Protein AF-A0A5F0JH28-F1 (afdb_monomer_lite)

Structure (mmCIF, N/CA/C/O backbone):
data_AF-A0A5F0JH28-F1
#
_entry.id   AF-A0A5F0JH28-F1
#
loop_
_atom_site.group_PDB
_atom_site.id
_atom_site.type_symbol
_atom_site.label_atom_id
_atom_site.label_alt_id
_atom_site.label_comp_id
_atom_site.label_asym_id
_atom_site.label_entity_id
_atom_site.label_seq_id
_atom_site.pdbx_PDB_ins_code
_atom_site.Cartn_x
_atom_site.Cartn_y
_atom_site.Cartn_z
_atom_site.occupancy
_atom_site.B_iso_or_equiv
_atom_site.auth_seq_id
_atom_site.auth_comp_id
_atom_site.auth_asym_id
_atom_site.auth_atom_id
_atom_site.pdbx_PDB_model_num
ATOM 1 N N . MET A 1 1 ? 6.363 -1.842 -18.047 1.00 77.44 1 MET A N 1
ATOM 2 C CA . MET A 1 1 ? 6.937 -1.916 -16.687 1.00 77.44 1 MET A CA 1
ATOM 3 C C . MET A 1 1 ? 5.802 -1.710 -15.700 1.00 77.44 1 MET A C 1
ATOM 5 O O . MET A 1 1 ? 4.825 -1.072 -16.074 1.00 77.44 1 MET A O 1
ATOM 9 N N . SER A 1 2 ? 5.881 -2.262 -14.495 1.00 89.62 2 SER A N 1
ATOM 10 C CA . SER A 1 2 ? 4.776 -2.206 -13.532 1.00 89.62 2 SER A CA 1
ATOM 11 C C . SER A 1 2 ? 5.267 -2.040 -12.102 1.00 89.62 2 SER A C 1
ATOM 13 O O . SER A 1 2 ? 6.375 -2.455 -11.765 1.00 89.62 2 SER A O 1
ATOM 15 N N . VAL A 1 3 ? 4.396 -1.481 -11.266 1.00 95.75 3 VAL A N 1
ATOM 16 C CA . VAL A 1 3 ? 4.504 -1.477 -9.805 1.00 95.75 3 VAL A CA 1
ATOM 17 C C . VAL A 1 3 ? 3.241 -2.138 -9.270 1.00 95.75 3 VAL A C 1
ATOM 19 O O . VAL A 1 3 ? 2.154 -1.851 -9.761 1.00 95.75 3 VAL A O 1
ATOM 22 N N . SER A 1 4 ? 3.369 -3.0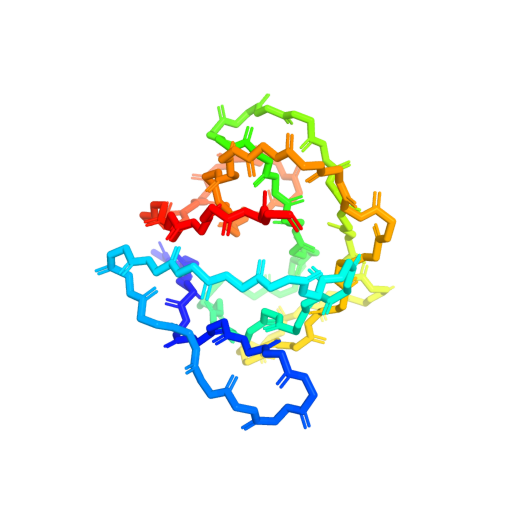44 -8.306 1.00 97.06 4 SER A N 1
ATOM 23 C CA . SER A 1 4 ? 2.232 -3.769 -7.728 1.00 97.06 4 SER A CA 1
ATOM 24 C C . SER A 1 4 ? 2.369 -3.888 -6.219 1.00 97.06 4 SER A C 1
ATOM 26 O O . SER A 1 4 ? 3.466 -4.114 -5.715 1.00 97.06 4 SER A O 1
ATOM 28 N N . ILE A 1 5 ? 1.249 -3.789 -5.503 1.00 98.44 5 ILE A N 1
ATOM 29 C CA . ILE A 1 5 ? 1.154 -4.219 -4.105 1.00 98.44 5 ILE A CA 1
ATOM 30 C C . ILE A 1 5 ? 0.733 -5.688 -4.111 1.00 98.44 5 ILE A C 1
ATOM 32 O O . ILE A 1 5 ? -0.255 -6.048 -4.745 1.00 98.44 5 ILE A O 1
ATOM 36 N N . ILE A 1 6 ? 1.482 -6.526 -3.401 1.00 97.88 6 ILE A N 1
ATOM 37 C CA . ILE A 1 6 ? 1.255 -7.975 -3.313 1.00 97.88 6 ILE A CA 1
ATOM 38 C C . ILE A 1 6 ? 0.585 -8.329 -1.989 1.00 97.88 6 ILE A C 1
ATOM 40 O O . ILE A 1 6 ? -0.207 -9.268 -1.916 1.00 97.88 6 ILE A O 1
ATOM 44 N N . ARG A 1 7 ? 0.903 -7.585 -0.926 1.00 98.00 7 ARG A N 1
ATOM 45 C CA . ARG A 1 7 ? 0.378 -7.848 0.409 1.00 98.00 7 ARG A CA 1
ATOM 46 C C . ARG A 1 7 ? 0.368 -6.590 1.264 1.00 98.00 7 ARG A C 1
ATOM 48 O O . ARG A 1 7 ? 1.360 -5.868 1.324 1.00 98.00 7 ARG A O 1
ATOM 55 N N . VAL A 1 8 ? -0.712 -6.411 2.018 1.00 98.56 8 VAL A N 1
ATOM 56 C CA . VAL A 1 8 ? -0.777 -5.489 3.158 1.00 98.56 8 VAL A CA 1
ATOM 57 C C . VAL A 1 8 ? -0.939 -6.308 4.436 1.00 98.56 8 VAL A C 1
ATOM 59 O O . VAL A 1 8 ? -1.655 -7.311 4.445 1.00 98.56 8 VAL A O 1
ATOM 62 N N . ALA A 1 9 ? -0.227 -5.944 5.502 1.00 98.12 9 ALA A N 1
ATOM 63 C CA . ALA A 1 9 ? -0.259 -6.684 6.758 1.00 98.12 9 ALA A CA 1
ATOM 64 C C . ALA A 1 9 ? -0.170 -5.790 7.999 1.00 98.12 9 ALA A C 1
ATOM 66 O O . ALA A 1 9 ? 0.559 -4.799 8.014 1.00 98.12 9 ALA A O 1
ATOM 67 N N . ASP A 1 10 ? -0.856 -6.217 9.055 1.00 95.62 10 ASP A N 1
ATOM 68 C CA . ASP A 1 10 ? -0.784 -5.686 10.417 1.00 95.62 10 ASP A CA 1
ATOM 69 C C . ASP A 1 10 ? 0.023 -6.659 11.285 1.00 95.62 10 ASP A C 1
ATOM 71 O O . ASP A 1 10 ? -0.396 -7.799 11.492 1.00 95.62 10 ASP A O 1
ATOM 75 N N . GLY A 1 11 ? 1.222 -6.256 11.719 1.00 86.69 11 GLY A N 1
ATOM 76 C CA . GLY A 1 11 ? 2.050 -7.055 12.635 1.00 86.69 11 GLY A CA 1
ATOM 77 C C . GLY A 1 11 ? 2.413 -8.469 12.150 1.00 86.69 11 GLY A C 1
ATOM 78 O O . GLY A 1 11 ? 2.869 -9.285 12.942 1.00 86.69 11 GLY A O 1
ATOM 79 N N . GLY A 1 12 ? 2.210 -8.781 10.863 1.00 88.69 12 GLY A N 1
ATOM 80 C CA . GLY A 1 12 ? 2.386 -10.120 10.285 1.00 88.69 12 GLY A CA 1
ATOM 81 C C . GLY A 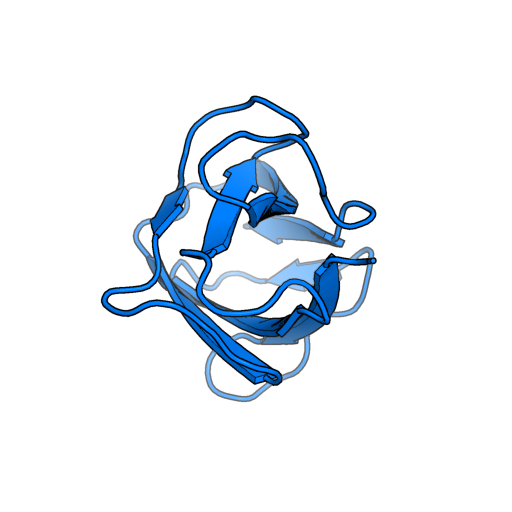1 12 ? 1.086 -10.815 9.861 1.00 88.69 12 GLY A C 1
ATOM 82 O O . GLY A 1 12 ? 1.145 -11.767 9.083 1.00 88.69 12 GLY A O 1
ATOM 83 N N . THR A 1 13 ? -0.079 -10.308 10.258 1.00 96.00 13 THR A N 1
ATOM 84 C CA . THR A 1 13 ? -1.393 -10.780 9.799 1.00 96.00 13 THR A CA 1
ATOM 85 C C . THR A 1 13 ? -1.735 -10.128 8.466 1.00 96.00 13 THR A C 1
ATOM 87 O O . THR A 1 13 ? -1.737 -8.905 8.356 1.00 96.00 13 THR A O 1
ATOM 90 N N . ALA A 1 14 ? -1.983 -10.924 7.423 1.00 97.44 14 ALA A N 1
ATOM 91 C CA . ALA A 1 14 ? -2.372 -10.387 6.119 1.00 97.44 14 ALA A CA 1
ATOM 92 C C . ALA A 1 14 ? -3.779 -9.768 6.175 1.00 97.44 14 ALA A C 1
ATOM 94 O O . ALA A 1 14 ? -4.696 -10.365 6.732 1.00 97.44 14 ALA A O 1
ATOM 95 N N . ILE A 1 15 ? -3.941 -8.597 5.563 1.00 98.31 15 ILE A N 1
ATOM 96 C CA . ILE A 1 15 ? -5.222 -7.904 5.416 1.00 98.31 15 ILE A CA 1
ATOM 97 C C . ILE A 1 15 ? -5.691 -8.099 3.968 1.00 98.31 15 ILE A C 1
ATOM 99 O O . ILE A 1 15 ? -4.906 -7.825 3.059 1.00 98.31 15 ILE A O 1
ATOM 103 N N . PRO A 1 16 ? -6.925 -8.573 3.718 1.00 98.19 16 PRO A N 1
ATOM 104 C CA . PRO A 1 16 ? -7.436 -8.767 2.359 1.00 98.19 16 PRO A CA 1
ATOM 105 C C . PRO A 1 16 ? -7.616 -7.439 1.599 1.00 98.19 16 PRO A C 1
ATOM 107 O O . PRO A 1 16 ? -7.502 -6.358 2.177 1.00 98.19 16 PRO A O 1
ATOM 110 N N . ASN A 1 17 ? -7.881 -7.518 0.290 1.00 97.56 17 ASN A N 1
ATOM 111 C CA . ASN A 1 17 ? -8.256 -6.374 -0.548 1.00 97.56 17 ASN A CA 1
ATOM 112 C C . ASN A 1 17 ? -9.688 -6.570 -1.089 1.00 97.56 17 ASN A C 1
ATOM 114 O O . ASN A 1 17 ? -9.857 -7.394 -1.992 1.00 97.56 17 ASN A O 1
ATOM 118 N N . PRO A 1 18 ? -10.712 -5.855 -0.588 1.00 97.94 18 PRO A N 1
ATOM 119 C CA . PRO A 1 18 ? -10.674 -4.918 0.539 1.00 97.94 18 PRO A CA 1
ATOM 120 C C . PRO A 1 18 ? -10.572 -5.627 1.905 1.00 97.94 18 PRO A C 1
ATOM 122 O O . PRO A 1 18 ? -10.913 -6.805 2.023 1.00 97.94 18 PRO A O 1
ATOM 125 N N . GLY A 1 19 ? -10.139 -4.909 2.947 1.00 98.00 19 GLY A N 1
ATOM 126 C CA . GLY A 1 19 ? -10.036 -5.441 4.313 1.00 98.00 19 GLY A CA 1
ATOM 127 C C . GLY A 1 19 ? -10.131 -4.384 5.417 1.00 98.00 19 GLY A C 1
ATOM 128 O O . GLY A 1 19 ? -10.199 -3.189 5.138 1.00 98.00 19 GLY A O 1
ATOM 129 N N . THR A 1 20 ? -10.118 -4.829 6.677 1.00 98.38 20 THR A N 1
ATOM 130 C CA . THR A 1 20 ? -10.274 -3.968 7.866 1.00 98.38 20 THR A CA 1
ATOM 131 C C . THR A 1 20 ? -9.237 -4.318 8.932 1.00 98.38 20 THR A C 1
ATOM 133 O O . THR A 1 20 ? -8.879 -5.486 9.083 1.00 98.38 20 THR A O 1
ATOM 136 N N . THR A 1 21 ? -8.762 -3.326 9.686 1.00 98.19 21 THR A N 1
ATOM 137 C CA . THR A 1 21 ? -7.821 -3.514 10.806 1.00 98.19 21 THR A CA 1
ATOM 138 C C . THR A 1 21 ? -7.928 -2.374 11.831 1.00 98.19 21 THR A C 1
ATOM 140 O O . THR A 1 21 ? -8.179 -1.236 11.440 1.00 98.19 21 THR A O 1
ATOM 143 N N . PRO A 1 22 ? -7.713 -2.625 13.135 1.00 97.69 22 PRO A N 1
ATOM 144 C CA . PRO A 1 22 ? -7.554 -1.556 14.121 1.00 97.69 22 PRO A CA 1
ATOM 145 C C . PRO A 1 22 ? -6.135 -0.955 14.146 1.00 97.69 22 PRO A C 1
ATOM 147 O O . PRO A 1 22 ? -5.909 0.074 14.790 1.00 97.69 22 PRO A O 1
ATOM 150 N N . ALA A 1 23 ? -5.156 -1.589 13.493 1.00 97.88 23 ALA A N 1
ATOM 151 C CA . ALA A 1 23 ? -3.764 -1.175 13.581 1.00 97.88 23 ALA A CA 1
ATOM 152 C C . ALA A 1 23 ? -3.485 0.149 12.877 1.00 97.88 23 ALA A C 1
ATOM 154 O O . ALA A 1 23 ? -3.995 0.447 11.797 1.00 97.88 23 ALA A O 1
ATOM 155 N N . ARG A 1 24 ? -2.615 0.946 13.505 1.00 97.69 24 ARG A N 1
ATOM 156 C CA . ARG A 1 24 ? -2.231 2.283 13.023 1.00 97.69 24 ARG A CA 1
ATOM 157 C C . ARG A 1 24 ? -0.892 2.307 12.294 1.00 97.69 24 ARG A C 1
ATOM 159 O O . ARG A 1 24 ? -0.447 3.377 11.877 1.00 97.69 24 ARG A O 1
ATOM 166 N N . SER A 1 25 ? -0.296 1.132 12.114 1.00 98.12 25 SER A N 1
ATOM 167 C CA . SER A 1 25 ? 0.887 0.916 11.293 1.00 98.12 25 SER A CA 1
ATOM 168 C C . SER A 1 25 ? 0.704 -0.341 10.456 1.00 98.12 25 SER A C 1
ATOM 170 O O . SER A 1 25 ? 0.377 -1.393 11.000 1.00 98.12 25 SER A O 1
ATOM 172 N N . LEU A 1 26 ? 0.928 -0.239 9.148 1.00 98.50 26 LEU A N 1
ATOM 173 C CA . LEU A 1 26 ? 0.769 -1.333 8.196 1.00 98.50 26 LEU A CA 1
ATOM 174 C C . LEU A 1 26 ? 2.039 -1.523 7.380 1.00 98.50 26 LEU A C 1
ATOM 176 O O . LEU A 1 26 ? 2.675 -0.563 6.943 1.00 98.50 26 LEU A O 1
ATOM 180 N N . ARG A 1 27 ? 2.382 -2.784 7.130 1.00 98.50 27 ARG A N 1
ATOM 181 C CA . ARG A 1 27 ? 3.451 -3.153 6.209 1.00 98.50 27 ARG A CA 1
ATOM 182 C C . ARG A 1 27 ? 2.869 -3.411 4.830 1.00 98.50 27 ARG A C 1
ATOM 184 O O . ARG A 1 27 ? 1.994 -4.262 4.680 1.00 98.50 27 ARG A O 1
ATOM 191 N N . ILE A 1 28 ? 3.399 -2.716 3.834 1.00 98.31 28 ILE A N 1
ATOM 192 C CA . ILE A 1 28 ? 3.038 -2.866 2.428 1.00 98.31 28 ILE A CA 1
ATOM 193 C C . ILE A 1 28 ? 4.204 -3.523 1.707 1.00 98.31 28 ILE A C 1
ATOM 195 O O . ILE A 1 28 ? 5.309 -2.982 1.655 1.00 98.31 28 ILE A O 1
ATOM 199 N N . VAL A 1 29 ? 3.941 -4.706 1.167 1.00 98.19 29 VAL A N 1
ATOM 200 C CA . VAL A 1 29 ? 4.888 -5.492 0.385 1.00 98.19 29 VAL A CA 1
ATOM 201 C C . VAL A 1 29 ? 4.424 -5.503 -1.057 1.00 98.19 29 VAL A C 1
ATOM 203 O O . VAL A 1 29 ? 3.239 -5.700 -1.344 1.00 98.19 29 VAL A O 1
ATOM 206 N N . GLY A 1 30 ? 5.360 -5.312 -1.970 1.00 97.69 30 GLY A N 1
ATOM 207 C CA . GLY A 1 30 ? 5.075 -5.299 -3.389 1.00 97.69 30 GLY A CA 1
ATOM 208 C C . GLY A 1 30 ? 6.320 -5.497 -4.228 1.00 97.69 30 GLY A C 1
ATOM 209 O O . GLY A 1 30 ? 7.395 -5.797 -3.711 1.00 97.69 30 GLY A O 1
ATOM 210 N N . GLU A 1 31 ? 6.157 -5.321 -5.529 1.00 96.69 31 GLU A N 1
ATOM 211 C CA . GLU A 1 31 ? 7.216 -5.476 -6.519 1.00 96.69 31 GLU A CA 1
ATOM 212 C C . GLU A 1 31 ? 7.174 -4.342 -7.541 1.00 96.69 31 GLU A C 1
ATOM 214 O O . GLU A 1 31 ? 6.111 -3.821 -7.891 1.00 96.69 31 GLU A O 1
ATOM 219 N N . SER A 1 32 ? 8.353 -3.973 -8.033 1.00 95.56 32 SER A N 1
ATOM 220 C CA . SER A 1 32 ? 8.546 -3.046 -9.139 1.00 95.56 32 SER A CA 1
ATOM 221 C C . SER A 1 32 ? 9.447 -3.683 -10.187 1.00 95.56 32 SER A C 1
ATOM 223 O O . SER A 1 32 ? 10.569 -4.087 -9.890 1.00 95.56 32 SER A O 1
ATOM 225 N N . THR A 1 33 ? 8.984 -3.707 -11.437 1.00 94.06 33 THR A N 1
ATOM 226 C CA . THR A 1 33 ? 9.835 -4.021 -12.596 1.00 94.06 33 THR A CA 1
ATOM 227 C C . THR A 1 33 ? 10.464 -2.760 -13.196 1.00 94.06 33 THR A C 1
ATOM 229 O O . THR A 1 33 ? 11.062 -2.825 -14.269 1.00 94.06 33 THR A O 1
ATOM 232 N N . VAL A 1 34 ? 10.235 -1.588 -12.594 1.00 90.81 34 VAL A N 1
ATOM 233 C CA . VAL A 1 34 ? 10.895 -0.337 -12.974 1.00 90.81 34 VAL A CA 1
ATOM 234 C C . VAL A 1 34 ? 12.187 -0.262 -12.167 1.00 90.81 34 VAL A C 1
ATOM 236 O O . VAL A 1 34 ? 12.132 -0.080 -10.950 1.00 90.81 34 VAL A O 1
ATOM 239 N N . ALA A 1 35 ? 13.321 -0.455 -12.838 1.00 88.06 35 ALA A N 1
ATOM 240 C CA . ALA A 1 35 ? 14.631 -0.484 -12.196 1.00 88.06 35 ALA A CA 1
ATOM 241 C C . ALA A 1 35 ? 15.050 0.901 -11.683 1.00 88.06 35 ALA A C 1
ATOM 243 O O . ALA A 1 35 ? 14.713 1.926 -12.282 1.00 88.06 35 ALA A O 1
ATOM 244 N N . ASP A 1 36 ? 15.802 0.901 -10.583 1.00 89.56 36 ASP A N 1
ATOM 245 C CA . ASP A 1 36 ? 16.472 2.067 -10.001 1.00 89.56 36 ASP A CA 1
ATOM 246 C C . ASP A 1 36 ? 15.535 3.258 -9.734 1.00 89.56 36 ASP A C 1
ATOM 248 O O . ASP A 1 36 ? 15.893 4.425 -9.904 1.00 89.56 36 ASP A O 1
ATOM 252 N N . GLN A 1 37 ? 14.310 2.967 -9.279 1.00 93.31 37 GLN A N 1
ATOM 253 C CA . GLN A 1 37 ? 13.323 3.976 -8.890 1.00 93.31 37 GLN A CA 1
ATOM 254 C C . GLN A 1 37 ? 12.949 3.880 -7.417 1.00 93.31 37 GLN A C 1
ATOM 256 O O . GLN A 1 37 ? 12.766 2.799 -6.863 1.00 93.31 37 GLN A O 1
ATOM 261 N N . TYR A 1 38 ? 12.747 5.036 -6.790 1.00 95.81 38 TYR A N 1
ATOM 262 C CA . TYR A 1 38 ? 12.120 5.104 -5.473 1.00 95.81 38 TYR A CA 1
ATOM 263 C C . TYR A 1 38 ? 10.632 4.777 -5.586 1.00 95.81 38 TYR A C 1
ATOM 265 O O . TYR A 1 38 ? 9.948 5.281 -6.487 1.00 95.81 38 TYR A O 1
ATOM 273 N N . ILE A 1 39 ? 10.135 3.988 -4.637 1.00 97.19 39 ILE A N 1
ATOM 274 C CA . ILE A 1 39 ? 8.721 3.637 -4.528 1.00 97.19 39 ILE A CA 1
ATOM 275 C C . ILE A 1 39 ? 8.100 4.459 -3.413 1.00 97.19 39 ILE A C 1
ATOM 277 O O . ILE A 1 39 ? 8.622 4.523 -2.303 1.00 97.19 39 ILE A O 1
ATOM 281 N N . LYS A 1 40 ? 6.970 5.083 -3.711 1.00 97.00 40 LYS A N 1
ATOM 282 C CA . LYS A 1 40 ? 6.134 5.779 -2.741 1.00 97.00 40 LYS A CA 1
ATOM 283 C C . LYS A 1 40 ? 4.818 5.045 -2.579 1.00 97.00 40 LYS A C 1
ATOM 285 O O . LYS A 1 40 ? 4.279 4.524 -3.550 1.00 97.00 40 LYS A O 1
ATOM 290 N N . ILE A 1 41 ? 4.311 5.033 -1.354 1.00 98.25 41 ILE A N 1
ATOM 291 C CA . ILE A 1 41 ? 2.929 4.662 -1.080 1.00 98.25 41 ILE A CA 1
ATOM 292 C C . ILE A 1 41 ? 2.129 5.946 -0.936 1.00 98.25 41 ILE A C 1
ATOM 294 O O . ILE A 1 41 ? 2.489 6.812 -0.134 1.00 98.25 41 ILE A O 1
ATOM 298 N N . THR A 1 42 ? 1.043 6.050 -1.686 1.00 98.00 42 THR A N 1
ATOM 299 C CA . THR A 1 42 ? 0.082 7.149 -1.609 1.00 98.00 42 THR A CA 1
ATOM 300 C C . THR A 1 42 ? -1.294 6.648 -1.190 1.00 98.00 42 THR A C 1
ATOM 302 O O . THR A 1 42 ? -1.601 5.461 -1.318 1.00 98.00 42 THR A O 1
ATOM 305 N N . ASP A 1 43 ? -2.124 7.560 -0.688 1.00 97.56 43 ASP A N 1
ATOM 306 C CA . ASP A 1 43 ? -3.566 7.341 -0.562 1.00 97.56 43 ASP A CA 1
ATOM 307 C C . ASP A 1 43 ? -4.265 7.783 -1.857 1.00 97.56 43 ASP A C 1
ATOM 309 O O . ASP A 1 43 ? -4.493 8.970 -2.086 1.00 97.56 43 ASP A O 1
ATOM 313 N N . GLY A 1 44 ? -4.527 6.827 -2.748 1.00 95.81 44 GLY A N 1
ATOM 314 C CA . GLY A 1 44 ? -5.008 7.057 -4.108 1.00 95.81 44 GLY A CA 1
ATOM 315 C C . GLY A 1 44 ? -3.901 7.449 -5.093 1.00 95.81 44 GLY A C 1
ATOM 316 O O . GLY A 1 44 ? -2.775 7.788 -4.720 1.00 95.81 44 GLY A O 1
ATOM 317 N N . VAL A 1 45 ? -4.210 7.392 -6.391 1.00 92.50 45 VAL A N 1
ATOM 318 C CA . VAL A 1 45 ? -3.272 7.784 -7.458 1.00 92.50 45 VAL A CA 1
ATOM 319 C C . VAL A 1 45 ? -3.048 9.297 -7.407 1.00 92.50 45 VAL A C 1
ATOM 321 O O . VAL A 1 45 ? -4.004 10.064 -7.484 1.00 92.50 45 VAL A O 1
ATOM 324 N N . GLY A 1 46 ? -1.792 9.730 -7.261 1.00 88.56 46 GLY A N 1
ATOM 325 C CA . GLY A 1 46 ? -1.437 11.152 -7.137 1.00 88.56 46 GLY A CA 1
ATOM 326 C C . GLY A 1 46 ? -1.885 11.814 -5.826 1.00 88.56 46 GLY A C 1
ATOM 327 O O . GLY A 1 46 ? -1.789 13.032 -5.694 1.00 88.56 46 GLY A O 1
ATOM 328 N N . GLY A 1 47 ? -2.386 11.031 -4.867 1.00 93.69 47 GLY A N 1
ATOM 329 C CA . GLY A 1 47 ? -2.811 11.531 -3.567 1.00 93.69 47 GLY A CA 1
ATOM 330 C C . GLY A 1 47 ? -1.653 11.759 -2.588 1.00 93.69 47 GLY A C 1
ATOM 331 O O . GLY A 1 47 ? -0.476 11.708 -2.964 1.00 93.69 47 GLY A O 1
ATOM 332 N N . PRO A 1 48 ? -1.969 12.013 -1.306 1.00 96.06 48 PRO A N 1
ATOM 333 C CA . PRO A 1 48 ? -0.971 12.251 -0.271 1.00 96.06 48 PRO A CA 1
ATOM 334 C C . PRO A 1 48 ? 0.033 11.102 -0.164 1.00 96.06 48 PRO A C 1
ATOM 336 O O . PRO A 1 48 ? -0.351 9.934 -0.085 1.00 96.06 48 PRO A O 1
ATOM 339 N N . VAL A 1 49 ? 1.324 11.437 -0.122 1.00 97.25 49 VAL A N 1
ATOM 340 C CA . VAL A 1 49 ? 2.394 10.463 0.117 1.00 97.25 49 VAL A CA 1
ATOM 341 C C . VAL A 1 49 ? 2.411 10.084 1.592 1.00 97.25 49 VAL A C 1
ATOM 343 O O . VAL A 1 49 ? 2.546 10.946 2.458 1.00 97.25 49 VAL A O 1
ATOM 346 N N . LEU A 1 50 ? 2.309 8.787 1.864 1.00 97.94 50 LEU A N 1
ATOM 347 C CA . LEU A 1 50 ? 2.310 8.223 3.210 1.00 97.94 50 LEU A CA 1
ATOM 348 C C . LEU A 1 50 ? 3.705 7.740 3.624 1.00 97.94 50 LEU A C 1
ATOM 350 O O . LEU A 1 50 ? 4.102 7.898 4.774 1.00 97.94 50 LEU A O 1
ATOM 354 N N . VAL A 1 51 ? 4.462 7.169 2.682 1.00 97.94 51 VAL A N 1
ATOM 355 C CA . VAL A 1 51 ? 5.865 6.773 2.878 1.00 97.94 51 VAL A CA 1
ATOM 356 C C . VAL A 1 51 ? 6.586 6.690 1.533 1.00 97.94 51 VAL A C 1
ATOM 358 O O . VAL A 1 51 ? 5.959 6.476 0.495 1.00 97.94 51 VAL A O 1
ATOM 361 N N . ILE A 1 52 ? 7.910 6.840 1.547 1.00 97.19 52 ILE A N 1
ATOM 362 C CA . ILE A 1 52 ? 8.793 6.634 0.392 1.00 97.19 52 ILE A CA 1
ATOM 363 C C . ILE A 1 52 ? 9.902 5.661 0.804 1.00 97.19 52 ILE A C 1
ATOM 365 O O . ILE A 1 52 ? 10.381 5.712 1.939 1.00 97.19 52 ILE A O 1
ATOM 369 N N . SER A 1 53 ? 10.313 4.777 -0.105 1.00 96.75 53 SER A N 1
ATOM 370 C CA . SER A 1 53 ? 11.496 3.943 0.080 1.00 96.75 53 SER A CA 1
ATOM 371 C C . SER A 1 53 ? 12.734 4.807 0.335 1.00 96.75 53 SER A C 1
ATOM 373 O O . SER A 1 53 ? 12.876 5.902 -0.206 1.00 96.75 53 SER A O 1
ATOM 375 N N . LYS A 1 54 ? 13.644 4.323 1.184 1.00 95.44 54 LYS A N 1
ATOM 376 C CA . LYS A 1 54 ? 14.897 5.038 1.488 1.00 95.44 54 LYS A CA 1
ATOM 377 C C . LYS A 1 54 ? 15.924 4.921 0.364 1.00 95.44 54 LYS A C 1
ATOM 379 O O . LYS A 1 54 ? 16.781 5.787 0.224 1.00 95.44 54 LYS A O 1
ATOM 384 N N . GLU A 1 55 ? 15.805 3.868 -0.433 1.00 94.50 55 GLU A N 1
ATOM 385 C CA . GLU A 1 55 ? 16.700 3.534 -1.534 1.00 94.50 55 GLU A CA 1
ATOM 386 C C . GLU A 1 55 ? 15.880 3.226 -2.797 1.00 94.50 55 GLU A C 1
ATOM 388 O O . GLU A 1 55 ? 14.684 2.899 -2.691 1.00 94.50 55 GLU A O 1
ATOM 393 N N . PRO A 1 56 ? 16.489 3.349 -3.989 1.00 94.50 56 PRO A N 1
ATOM 394 C CA . PRO A 1 56 ? 15.897 2.854 -5.222 1.00 94.50 56 PRO A CA 1
ATOM 395 C C . PRO A 1 56 ? 15.626 1.350 -5.129 1.00 94.50 56 PRO A C 1
ATOM 397 O O . PRO A 1 56 ? 16.434 0.586 -4.607 1.00 94.50 56 PRO A O 1
ATOM 400 N N . VAL A 1 57 ? 14.476 0.925 -5.639 1.00 92.62 57 VAL A N 1
ATOM 401 C CA . VAL A 1 57 ? 14.050 -0.472 -5.637 1.00 92.62 57 VAL A CA 1
ATOM 402 C C . VAL A 1 57 ? 14.388 -1.103 -6.981 1.00 92.62 57 VAL A C 1
ATOM 404 O O . VAL A 1 57 ? 14.109 -0.531 -8.035 1.00 92.62 57 VAL A O 1
ATOM 407 N N . ASN A 1 58 ? 14.933 -2.316 -6.933 1.00 88.81 58 ASN A N 1
ATOM 408 C CA . ASN A 1 58 ? 15.113 -3.182 -8.090 1.00 88.81 58 ASN A CA 1
ATOM 409 C C . ASN A 1 58 ? 14.481 -4.549 -7.772 1.00 88.81 58 ASN A C 1
ATOM 411 O O . ASN A 1 58 ? 15.117 -5.416 -7.175 1.00 88.81 58 ASN A O 1
ATOM 415 N N . GLY A 1 59 ? 13.184 -4.695 -8.069 1.00 93.31 59 GLY A N 1
ATOM 416 C CA . GLY A 1 59 ? 12.379 -5.859 -7.686 1.00 93.31 59 GLY A CA 1
ATOM 417 C C . GLY A 1 59 ? 11.467 -5.606 -6.480 1.00 93.31 59 GLY A C 1
ATOM 418 O O . GLY A 1 59 ? 10.639 -4.693 -6.497 1.00 93.31 59 GLY A O 1
ATOM 419 N N . GLY A 1 60 ? 11.563 -6.461 -5.459 1.00 95.56 60 GLY A N 1
ATOM 420 C CA . GLY A 1 60 ? 10.674 -6.443 -4.293 1.00 95.56 60 GLY A CA 1
ATOM 421 C C . GLY A 1 60 ? 10.915 -5.266 -3.343 1.00 95.56 60 GLY A C 1
ATOM 422 O O . GLY A 1 60 ? 12.051 -4.849 -3.124 1.00 95.56 60 GLY A O 1
ATOM 423 N N . PHE A 1 61 ? 9.846 -4.760 -2.726 1.00 96.38 61 PHE A N 1
ATOM 424 C CA . PHE A 1 61 ? 9.906 -3.751 -1.668 1.00 96.38 61 PHE A CA 1
ATOM 425 C C . PHE A 1 61 ? 9.032 -4.124 -0.467 1.00 96.38 61 PHE A C 1
ATOM 427 O O . PHE A 1 61 ? 8.030 -4.827 -0.586 1.00 96.38 61 PHE A O 1
ATOM 434 N N . SER A 1 62 ? 9.404 -3.601 0.703 1.00 97.25 62 SER A N 1
ATOM 435 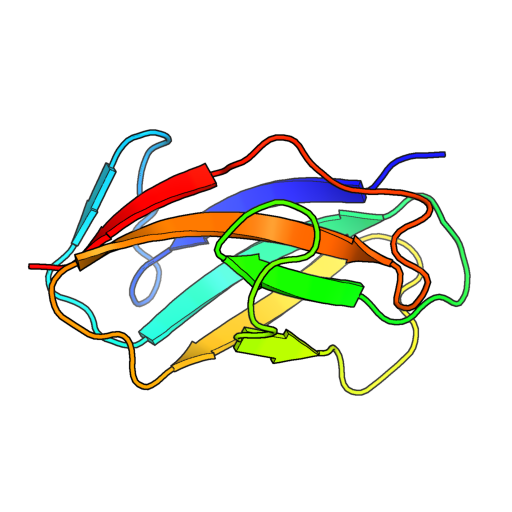C CA . SER A 1 62 ? 8.639 -3.704 1.947 1.00 97.25 62 SER A CA 1
ATOM 436 C C . SER A 1 62 ? 8.723 -2.372 2.683 1.00 97.25 62 SER A C 1
ATOM 438 O O . SER A 1 62 ? 9.779 -2.023 3.210 1.00 97.25 62 SER A O 1
ATOM 440 N N . LEU A 1 63 ? 7.616 -1.635 2.727 1.00 97.94 63 LEU A N 1
ATOM 441 C CA . LEU A 1 63 ? 7.531 -0.311 3.341 1.00 97.94 63 LEU A CA 1
ATOM 442 C C . LEU A 1 63 ? 6.556 -0.328 4.514 1.00 97.94 63 LEU A C 1
ATOM 444 O O . LEU A 1 63 ? 5.532 -1.006 4.470 1.00 97.94 63 LEU A O 1
ATOM 448 N N . GLU A 1 64 ? 6.876 0.422 5.563 1.00 98.25 64 GLU A N 1
ATOM 449 C CA . GLU A 1 64 ? 5.997 0.600 6.716 1.00 98.25 64 GLU A CA 1
ATOM 450 C C . GLU A 1 64 ? 5.316 1.965 6.636 1.00 98.25 64 GLU A C 1
ATOM 452 O O . GLU A 1 64 ? 5.982 2.992 6.515 1.00 98.25 64 GLU A O 1
ATOM 457 N N . VAL A 1 65 ? 3.987 1.963 6.686 1.00 98.19 65 VAL A N 1
ATOM 458 C CA . VAL A 1 65 ? 3.165 3.166 6.800 1.00 98.19 65 VAL A CA 1
ATOM 459 C C . VAL A 1 65 ? 2.667 3.249 8.231 1.00 98.19 65 VAL A C 1
ATOM 461 O O . VAL A 1 65 ? 1.968 2.344 8.673 1.00 98.19 65 VAL A O 1
ATOM 464 N N . SER A 1 66 ? 2.995 4.322 8.943 1.00 97.50 66 SER A N 1
ATOM 465 C CA . SER A 1 66 ? 2.641 4.509 10.356 1.00 97.50 66 SER A CA 1
ATOM 466 C C . SER A 1 66 ? 1.724 5.720 10.552 1.00 97.50 66 SER A C 1
ATOM 468 O O . SER A 1 66 ? 1.545 6.531 9.644 1.00 97.50 66 SER A O 1
ATOM 470 N N . ASN A 1 67 ? 1.186 5.881 11.764 1.00 97.25 67 ASN A N 1
ATOM 471 C CA . ASN A 1 67 ? 0.318 7.002 12.157 1.00 97.25 67 ASN A CA 1
ATOM 472 C C . ASN A 1 67 ? -0.990 7.099 11.348 1.00 97.25 67 ASN A C 1
ATOM 474 O O . ASN A 1 67 ? -1.499 8.195 11.098 1.00 97.25 67 ASN A O 1
ATOM 478 N N . LEU A 1 68 ? -1.546 5.954 10.946 1.00 98.00 68 LEU A N 1
ATOM 479 C CA . LEU A 1 68 ? -2.821 5.898 10.233 1.00 98.00 68 LEU A CA 1
ATOM 480 C C . LEU A 1 68 ? -3.980 6.352 11.136 1.00 98.00 68 LEU A C 1
ATOM 482 O O . LEU A 1 68 ? -4.037 6.061 12.334 1.00 98.00 68 LEU A O 1
ATOM 486 N N . LYS A 1 69 ? -4.935 7.074 10.552 1.00 98.25 69 LYS A N 1
ATOM 487 C CA . LYS A 1 69 ? -6.155 7.547 11.223 1.00 98.25 69 LYS A CA 1
ATOM 488 C C . LYS A 1 69 ? -7.303 6.565 11.001 1.00 98.25 69 LYS A C 1
ATOM 490 O O . LYS A 1 69 ? -7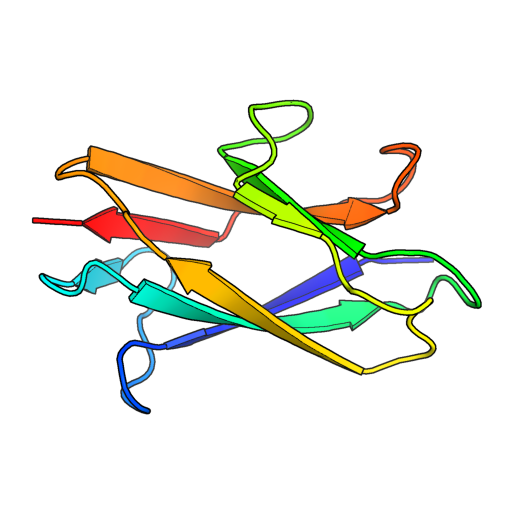.197 5.670 10.176 1.00 98.25 69 LYS A O 1
ATOM 495 N N . ALA A 1 70 ? -8.390 6.731 11.756 1.00 98.25 70 ALA A N 1
ATOM 496 C CA . ALA A 1 70 ? -9.583 5.901 11.607 1.00 98.25 70 ALA A CA 1
ATOM 497 C C . ALA A 1 70 ? -10.341 6.345 10.347 1.00 98.25 70 ALA A C 1
ATOM 499 O O . ALA A 1 70 ? -11.123 7.294 10.397 1.00 98.25 70 ALA A O 1
ATOM 500 N N . MET A 1 71 ? -10.010 5.747 9.20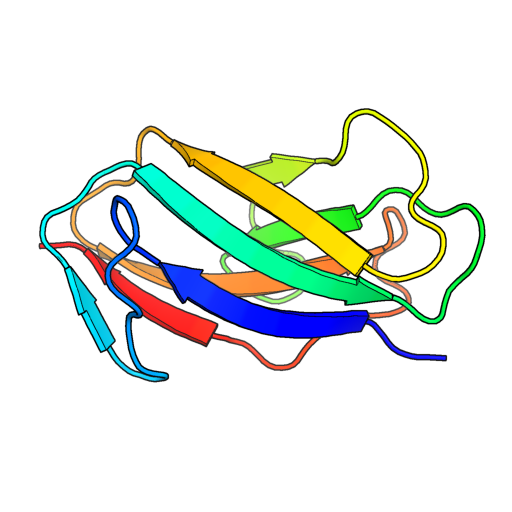6 1.00 98.25 71 MET A N 1
ATOM 501 C CA . MET A 1 71 ? -10.604 6.034 7.902 1.00 98.25 71 MET A CA 1
ATOM 502 C C . MET A 1 71 ? -10.283 4.913 6.906 1.00 98.25 71 MET A C 1
ATOM 504 O O . MET A 1 71 ? -9.476 4.024 7.181 1.00 98.25 71 MET A O 1
ATOM 508 N N . THR A 1 72 ? -10.898 4.971 5.729 1.00 98.50 72 THR A N 1
ATOM 509 C CA . THR A 1 72 ? -10.550 4.097 4.605 1.00 98.50 72 THR A CA 1
ATOM 510 C C . THR A 1 72 ? -9.387 4.685 3.817 1.00 98.50 72 THR A C 1
ATOM 512 O O . THR A 1 72 ? -9.457 5.833 3.391 1.00 98.50 72 THR A O 1
ATOM 515 N N . TYR A 1 73 ? -8.351 3.875 3.612 1.00 98.62 73 TYR A N 1
ATOM 516 C CA . TYR A 1 73 ? -7.195 4.171 2.773 1.00 98.62 73 TYR A CA 1
ATOM 517 C C . TYR A 1 73 ? -7.258 3.375 1.472 1.00 98.62 73 TYR A C 1
ATOM 519 O O . TYR A 1 73 ? -7.621 2.195 1.464 1.00 98.62 73 TYR A O 1
ATOM 527 N N . HIS A 1 74 ? -6.836 4.008 0.382 1.00 98.50 74 HIS A N 1
ATOM 528 C CA . HIS A 1 74 ? -6.647 3.392 -0.926 1.00 98.50 74 HIS A CA 1
ATOM 529 C C . HIS A 1 74 ? -5.151 3.341 -1.236 1.00 98.50 74 HIS A C 1
ATOM 531 O O . HIS A 1 74 ? -4.640 4.159 -1.995 1.00 98.50 74 HIS A O 1
ATOM 537 N N . PHE A 1 75 ? -4.424 2.395 -0.643 1.00 98.62 75 PHE A N 1
ATOM 538 C CA . PHE A 1 75 ? -2.975 2.333 -0.814 1.00 98.62 75 PHE A CA 1
ATOM 539 C C . PHE A 1 75 ? -2.600 2.071 -2.270 1.00 98.62 75 PHE A C 1
ATOM 541 O O . PHE A 1 75 ? -3.012 1.071 -2.857 1.00 98.62 75 PHE A O 1
ATOM 548 N N . VAL A 1 76 ? -1.778 2.947 -2.833 1.00 98.38 76 VAL A N 1
ATOM 549 C CA . VAL A 1 76 ? -1.215 2.808 -4.175 1.00 98.38 76 VAL A CA 1
ATOM 550 C C . VAL A 1 76 ? 0.298 2.875 -4.064 1.00 98.38 76 VAL A C 1
ATOM 552 O O . VAL A 1 76 ? 0.832 3.787 -3.438 1.00 98.38 76 VAL A O 1
ATOM 555 N N . ALA A 1 77 ? 0.997 1.914 -4.664 1.00 98.00 77 ALA A N 1
ATOM 556 C CA . ALA A 1 77 ? 2.441 1.982 -4.826 1.00 98.00 77 ALA A CA 1
ATOM 557 C C . ALA A 1 77 ? 2.762 2.617 -6.180 1.00 98.00 77 ALA A C 1
ATOM 559 O O . ALA A 1 77 ? 2.318 2.115 -7.210 1.00 98.00 77 ALA A O 1
ATOM 560 N N . SER A 1 78 ? 3.558 3.683 -6.179 1.00 96.62 78 SER A N 1
ATOM 561 C CA . SER A 1 78 ? 3.927 4.435 -7.380 1.00 96.62 78 SER A CA 1
ATOM 562 C C . SER A 1 78 ? 5.427 4.686 -7.437 1.00 96.62 78 SER A C 1
ATOM 564 O O . SER A 1 78 ? 6.088 4.829 -6.406 1.00 96.62 78 SER A O 1
ATOM 566 N N . THR A 1 79 ? 5.980 4.807 -8.641 1.00 94.38 79 THR A N 1
ATOM 567 C CA . THR A 1 79 ? 7.327 5.372 -8.809 1.00 94.38 79 THR A CA 1
ATOM 568 C C . THR A 1 79 ? 7.334 6.848 -8.414 1.00 94.38 79 THR A C 1
ATOM 570 O O . THR A 1 79 ? 6.303 7.520 -8.465 1.00 94.38 79 THR A O 1
ATOM 573 N N . ARG A 1 80 ? 8.498 7.401 -8.045 1.00 87.50 80 ARG A N 1
ATOM 574 C CA . ARG A 1 80 ? 8.627 8.809 -7.611 1.00 87.50 80 ARG A CA 1
ATOM 575 C C . ARG A 1 80 ? 7.979 9.819 -8.571 1.00 87.50 80 ARG A C 1
ATOM 577 O O . ARG A 1 80 ? 7.384 10.784 -8.100 1.00 87.50 80 ARG A O 1
ATOM 584 N N . GLY A 1 81 ? 8.074 9.584 -9.879 1.00 83.06 81 GLY A N 1
ATOM 585 C CA . GLY A 1 81 ? 7.485 10.435 -10.920 1.00 83.06 81 GLY A CA 1
ATOM 586 C C . GLY A 1 81 ? 6.026 10.134 -11.284 1.00 83.06 81 GLY A C 1
ATOM 587 O O . GLY A 1 81 ? 5.553 10.692 -12.264 1.00 83.06 81 GLY A O 1
ATOM 588 N N . ASP A 1 82 ? 5.342 9.231 -10.570 1.00 82.81 82 ASP A N 1
ATOM 589 C CA . ASP A 1 82 ? 3.946 8.801 -10.809 1.00 82.81 82 ASP A CA 1
ATOM 590 C C . ASP A 1 82 ? 3.655 8.204 -12.196 1.00 82.81 82 ASP A C 1
ATOM 592 O O . ASP A 1 82 ? 2.504 7.944 -12.545 1.00 82.81 82 ASP A O 1
ATOM 596 N N . THR A 1 83 ? 4.688 7.919 -12.988 1.00 88.31 83 THR A N 1
ATOM 597 C CA . THR A 1 83 ? 4.532 7.352 -14.336 1.00 88.31 83 THR A CA 1
ATOM 598 C C . THR A 1 83 ? 4.031 5.912 -14.319 1.00 88.31 83 THR A C 1
ATOM 600 O O . THR A 1 83 ? 3.438 5.458 -15.292 1.00 88.31 83 THR A O 1
ATOM 603 N N . HIS A 1 84 ? 4.264 5.193 -13.219 1.00 93.75 84 HIS A N 1
ATOM 604 C CA . HIS A 1 84 ? 3.821 3.820 -13.018 1.00 93.75 84 HIS A CA 1
ATOM 605 C C . HIS A 1 84 ? 3.257 3.677 -11.610 1.00 93.75 84 HIS A C 1
ATOM 607 O O . HIS A 1 84 ? 3.885 4.128 -10.649 1.00 93.75 84 HIS A O 1
ATOM 613 N N . HIS A 1 85 ? 2.101 3.030 -11.499 1.00 95.94 85 HIS A N 1
ATOM 614 C CA . HIS A 1 85 ? 1.401 2.832 -10.237 1.00 95.94 85 HIS A CA 1
ATOM 615 C C . HIS A 1 85 ? 0.656 1.496 -10.212 1.00 95.94 85 HIS A C 1
ATOM 617 O O . HIS A 1 85 ? 0.311 0.944 -11.259 1.00 95.94 85 HIS A O 1
ATOM 623 N N . SER A 1 86 ? 0.416 0.982 -9.010 1.00 97.50 86 SER A N 1
ATOM 624 C CA . SER A 1 86 ? -0.386 -0.217 -8.788 1.00 97.50 86 SER A CA 1
ATOM 625 C C . SER A 1 86 ? -1.884 0.072 -8.860 1.00 97.50 86 SER A C 1
ATOM 627 O O . SER A 1 86 ? -2.331 1.206 -8.683 1.00 97.50 86 SER A O 1
ATOM 629 N N . ALA A 1 87 ? -2.687 -0.984 -9.008 1.00 97.12 87 ALA A N 1
ATOM 630 C CA . ALA A 1 87 ? -4.078 -0.932 -8.567 1.00 97.12 87 ALA A CA 1
ATOM 631 C C . ALA A 1 87 ? -4.144 -0.636 -7.049 1.00 97.12 87 ALA A C 1
ATOM 633 O O . ALA A 1 87 ? -3.202 -0.982 -6.319 1.00 97.12 87 ALA A O 1
ATOM 634 N N . PRO A 1 88 ? -5.222 -0.001 -6.560 1.00 97.88 88 PRO A N 1
ATOM 635 C CA . PRO A 1 88 ? -5.358 0.308 -5.144 1.00 97.88 88 PRO A CA 1
ATOM 636 C C . PRO A 1 88 ? -5.582 -0.950 -4.293 1.00 97.88 88 PRO A C 1
ATOM 638 O O . PRO A 1 88 ? -6.332 -1.857 -4.667 1.00 97.88 88 PRO A O 1
ATOM 641 N N . TRP A 1 89 ? -4.973 -0.964 -3.108 1.00 98.62 89 TRP A N 1
ATOM 642 C CA . TRP A 1 89 ? -5.305 -1.881 -2.021 1.00 98.62 89 TRP A CA 1
ATOM 643 C C . TRP A 1 89 ? -6.115 -1.146 -0.961 1.00 98.62 89 TRP A C 1
ATOM 645 O O . TRP A 1 89 ? -5.620 -0.221 -0.318 1.00 98.62 89 TRP A O 1
ATOM 655 N N . VAL A 1 90 ? -7.371 -1.547 -0.787 1.00 98.69 90 VAL A N 1
ATOM 656 C CA . VAL A 1 90 ? -8.317 -0.833 0.069 1.00 98.69 90 VAL A CA 1
ATOM 657 C C . VAL A 1 90 ? -8.300 -1.421 1.474 1.00 98.69 90 VAL A C 1
ATOM 659 O O . VAL A 1 90 ? -8.547 -2.613 1.656 1.00 98.69 90 VAL A O 1
ATOM 662 N N . VAL A 1 91 ? -8.028 -0.581 2.472 1.00 98.69 91 VAL A N 1
ATOM 663 C CA . VAL A 1 91 ? -8.062 -0.972 3.886 1.00 98.69 91 VAL A CA 1
ATOM 664 C C . VAL A 1 91 ? -8.819 0.067 4.695 1.00 98.69 91 VAL A C 1
ATOM 666 O O . VAL A 1 91 ? -8.480 1.248 4.675 1.00 98.69 91 VAL A O 1
ATOM 669 N N . THR A 1 92 ? -9.813 -0.374 5.458 1.00 98.69 92 THR A N 1
ATOM 670 C CA . THR A 1 92 ? -10.477 0.455 6.464 1.00 98.69 92 THR A CA 1
ATOM 671 C C . THR A 1 92 ? -9.777 0.297 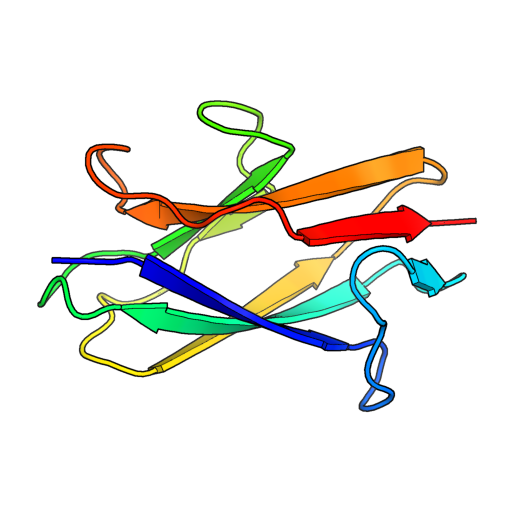7.808 1.00 98.69 92 THR A C 1
ATOM 673 O O . THR A 1 92 ? -9.726 -0.794 8.376 1.00 98.69 92 THR A O 1
ATOM 676 N N . VAL A 1 93 ? -9.241 1.400 8.326 1.00 98.44 93 VAL A N 1
ATOM 677 C CA . VAL A 1 93 ? -8.678 1.470 9.675 1.00 98.44 93 VAL A CA 1
ATOM 678 C C . VAL A 1 93 ? -9.773 1.917 10.641 1.00 98.44 93 VAL A C 1
ATOM 680 O O . VAL A 1 93 ? -10.376 2.971 10.431 1.00 98.44 93 VAL A O 1
ATOM 683 N N . THR A 1 94 ? -10.035 1.125 11.683 1.00 97.12 94 THR A N 1
ATOM 684 C CA . THR A 1 94 ? -11.070 1.399 12.704 1.00 97.12 94 THR A CA 1
ATOM 685 C C . THR A 1 94 ? -10.492 2.039 13.955 1.00 97.12 94 THR A C 1
ATOM 687 O O . THR A 1 94 ? -9.424 1.584 14.426 1.00 97.12 94 THR A O 1
#

Radius of gyration: 12.08 Å; chains: 1; bounding box: 28×23×31 Å

pLDDT: mean 95.7, std 4.03, range [77.44, 98.69]

Secondary structure (DSSP, 8-state):
--EEEEEEEETTEEEPSSEEE--S-EEEEEEEEEEEE-EEEEESTT--EEEE-SS-EEEEEEEEE-S--SSEEEEEEEETTSSSBPPPEEEEE-

Sequence (94 aa):
MSVSIIRVADGGTAIPNPGTTPARSLRIVGESTVADQYIKITDGVGGPVLVISKEPVNGGFSLEVSNLKAMTYHFVASTRGDTHHSAPWVVTVT

Foldseek 3Di:
DAKAFPFKDDVPHTAAQEGEDQAQKIKTKIWDCDFFFKKFKAQDQVHDTQDIDPGGDHTIDIDMGGRHDQAKGFIKIATPVSPHIYGTRIYGHD